Protein AF-A0A562EPV0-F1 (afdb_monomer)

Radius of gyration: 15.02 Å; Cα contacts (8 Å, |Δi|>4): 110; chains: 1; bounding box: 38×38×34 Å

Sequence (66 aa):
MAEDRVNRFEVEDTLVMGDRANIRWRFHFGGGGSLRGVTLVHVRDGRIVEALAYAKTGGQAAPLPD

Secondary structure (DSSP, 8-state):
--S-TT-EEEEEEEEEETTEEEEEEEEEEGGGEEEEEEEEEEEETTEEEEEEEEE--TT-PPPPP-

Mean predicted aligned error: 6.71 Å

Structure (mmCIF, N/CA/C/O backbone):
data_AF-A0A562EPV0-F1
#
_entry.id   AF-A0A562EPV0-F1
#
loop_
_atom_site.group_PDB
_atom_site.id
_atom_site.type_symbol
_atom_site.label_atom_id
_atom_site.label_alt_id
_atom_site.label_comp_id
_atom_site.label_asym_id
_atom_site.label_entity_id
_atom_site.label_seq_id
_atom_site.pdbx_PDB_ins_code
_atom_site.Cartn_x
_atom_site.Cartn_y
_atom_site.Cartn_z
_atom_site.occupancy
_atom_site.B_iso_or_equiv
_atom_site.auth_seq_id
_atom_site.auth_comp_id
_atom_site.auth_asym_id
_atom_site.auth_atom_id
_atom_site.pdbx_PDB_model_num
ATOM 1 N N . MET A 1 1 ? 5.588 18.414 -10.869 1.00 52.25 1 MET A N 1
ATOM 2 C CA . MET A 1 1 ? 5.105 17.200 -10.169 1.00 52.25 1 MET A CA 1
ATOM 3 C C . MET A 1 1 ? 3.598 16.985 -10.327 1.00 52.25 1 MET A C 1
ATOM 5 O O . MET A 1 1 ? 3.231 15.856 -10.597 1.00 52.25 1 MET A O 1
ATOM 9 N N . ALA A 1 2 ? 2.736 18.009 -10.214 1.00 53.41 2 ALA A N 1
ATOM 10 C CA . ALA A 1 2 ? 1.274 17.838 -10.327 1.00 53.41 2 ALA A CA 1
ATOM 11 C C . ALA A 1 2 ? 0.710 17.763 -11.768 1.00 53.41 2 ALA A C 1
ATOM 13 O O . ALA A 1 2 ? -0.348 17.181 -11.970 1.00 53.41 2 ALA A O 1
ATOM 14 N N . GLU A 1 3 ? 1.400 18.318 -12.771 1.00 58.69 3 GLU A N 1
ATOM 15 C CA . GLU A 1 3 ? 0.928 18.325 -14.175 1.00 58.69 3 GLU A CA 1
ATOM 16 C C . GLU A 1 3 ? 1.435 17.134 -15.006 1.00 58.69 3 GLU A C 1
ATOM 18 O O . GLU A 1 3 ? 0.960 16.886 -16.114 1.00 58.69 3 GLU A O 1
ATOM 23 N N . ASP A 1 4 ? 2.390 16.374 -14.467 1.00 59.91 4 ASP A N 1
ATOM 24 C CA . ASP A 1 4 ? 3.019 15.260 -15.165 1.00 59.91 4 ASP A CA 1
ATOM 25 C C . ASP A 1 4 ? 2.165 13.992 -15.025 1.00 59.91 4 ASP A C 1
ATOM 27 O O . ASP A 1 4 ? 2.234 13.275 -14.024 1.00 59.91 4 ASP A O 1
ATOM 31 N N . ARG A 1 5 ? 1.334 13.724 -16.042 1.00 66.12 5 ARG A N 1
ATOM 32 C CA . ARG A 1 5 ? 0.431 12.558 -16.108 1.00 66.12 5 ARG A CA 1
ATOM 33 C C . ARG A 1 5 ? 1.156 11.212 -16.206 1.00 66.12 5 ARG A C 1
ATOM 35 O O . ARG A 1 5 ? 0.491 10.178 -16.233 1.00 66.12 5 ARG A O 1
ATOM 42 N N . VAL A 1 6 ? 2.487 11.206 -16.284 1.00 76.94 6 VAL A N 1
ATOM 43 C CA . VAL A 1 6 ? 3.277 9.974 -16.392 1.00 76.94 6 VAL A CA 1
ATOM 44 C C . VAL A 1 6 ? 3.507 9.323 -15.023 1.00 76.94 6 VAL A C 1
ATOM 46 O O . VAL A 1 6 ? 3.657 8.105 -14.942 1.00 76.94 6 VAL A O 1
ATOM 49 N N . ASN A 1 7 ? 3.474 10.102 -13.937 1.00 87.94 7 ASN A N 1
ATOM 50 C CA . ASN A 1 7 ? 3.699 9.581 -12.591 1.00 87.94 7 ASN A CA 1
ATOM 51 C C . ASN A 1 7 ? 2.437 8.903 -12.051 1.00 87.94 7 ASN A C 1
ATOM 53 O O . ASN A 1 7 ? 1.430 9.562 -11.789 1.00 87.94 7 ASN A O 1
ATOM 57 N N . ARG A 1 8 ? 2.485 7.583 -11.851 1.00 90.56 8 ARG A N 1
ATOM 58 C CA . ARG A 1 8 ? 1.325 6.812 -11.380 1.00 90.56 8 ARG A CA 1
ATOM 59 C C . ARG A 1 8 ? 1.727 5.686 -10.440 1.00 90.56 8 ARG A C 1
ATOM 61 O O . ARG A 1 8 ? 2.665 4.940 -10.709 1.00 90.56 8 ARG A O 1
ATOM 68 N N . PHE A 1 9 ? 0.939 5.516 -9.382 1.00 93.62 9 PHE A N 1
ATOM 69 C CA . PHE A 1 9 ? 0.967 4.319 -8.549 1.00 93.62 9 PHE A CA 1
ATOM 70 C C . PHE A 1 9 ? 0.017 3.251 -9.090 1.00 93.62 9 PHE A C 1
ATOM 72 O O . PHE A 1 9 ? -1.108 3.529 -9.504 1.00 93.62 9 PHE A O 1
ATOM 79 N N . GLU A 1 10 ? 0.474 2.014 -9.038 1.00 95.62 10 GLU A N 1
ATOM 80 C CA . GLU A 1 10 ? -0.300 0.811 -9.279 1.00 95.62 10 GLU A CA 1
ATOM 81 C C . GLU A 1 10 ? -0.250 -0.041 -8.014 1.00 95.62 10 GLU A C 1
ATOM 83 O O . GLU A 1 10 ? 0.835 -0.360 -7.522 1.00 95.62 10 GLU A O 1
ATOM 88 N N . VAL A 1 11 ? -1.416 -0.375 -7.461 1.00 97.69 11 VAL A N 1
ATOM 89 C CA . VAL A 1 11 ? -1.504 -1.288 -6.318 1.00 97.69 11 VAL A CA 1
ATOM 90 C C . VAL A 1 11 ? -1.258 -2.700 -6.830 1.00 97.69 11 VAL A C 1
ATOM 92 O O . VAL A 1 11 ? -1.972 -3.171 -7.709 1.00 97.69 11 VAL A O 1
ATOM 95 N N . GLU A 1 12 ? -0.241 -3.360 -6.286 1.00 97.94 12 GLU A N 1
ATOM 96 C CA . GLU A 1 12 ? 0.073 -4.752 -6.614 1.00 97.94 12 GLU A CA 1
ATOM 97 C C . GLU A 1 12 ? -0.638 -5.721 -5.660 1.00 97.94 12 GLU A C 1
ATOM 99 O O . GLU A 1 12 ? -0.960 -6.835 -6.060 1.00 97.94 12 GLU A O 1
ATOM 104 N N . ASP A 1 13 ? -0.846 -5.325 -4.398 1.00 98.25 13 ASP A N 1
ATOM 105 C CA . ASP A 1 13 ? -1.459 -6.169 -3.368 1.00 98.25 13 ASP A CA 1
ATOM 106 C C . ASP A 1 13 ? -1.886 -5.348 -2.148 1.00 98.25 13 ASP A C 1
ATOM 108 O O . ASP A 1 13 ? -1.318 -4.289 -1.865 1.00 98.25 13 ASP A O 1
ATOM 112 N N . THR A 1 14 ? -2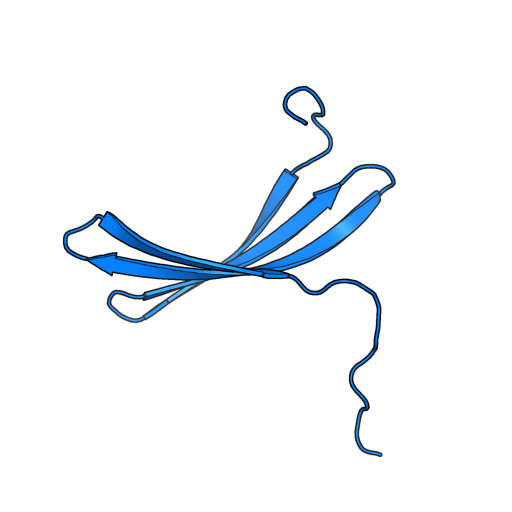.857 -5.851 -1.394 1.00 98.06 14 THR A N 1
ATOM 113 C CA . THR A 1 14 ? -3.280 -5.278 -0.113 1.00 98.06 14 THR A CA 1
ATOM 114 C C . THR A 1 14 ? -3.594 -6.401 0.858 1.00 98.06 14 THR A C 1
ATOM 116 O O . THR A 1 14 ? -4.564 -7.133 0.684 1.00 98.06 14 THR A O 1
ATOM 119 N N . LEU A 1 15 ? -2.783 -6.506 1.907 1.00 98.44 15 LEU A N 1
ATOM 120 C CA . LEU A 1 15 ? -2.961 -7.486 2.968 1.00 98.44 15 LEU A CA 1
ATOM 121 C C . LEU A 1 15 ? -3.368 -6.777 4.259 1.00 98.44 15 LEU A C 1
ATOM 123 O O . LEU A 1 15 ? -2.693 -5.842 4.687 1.00 98.44 15 LEU A O 1
ATOM 127 N N . VAL A 1 16 ? -4.454 -7.227 4.882 1.00 98.12 16 VAL A N 1
ATOM 128 C CA . VAL A 1 16 ? -4.978 -6.667 6.135 1.00 98.12 16 VAL A CA 1
ATOM 129 C C . VAL A 1 16 ? -4.771 -7.667 7.269 1.00 98.12 16 VAL A C 1
ATOM 131 O O . VAL A 1 16 ? -5.109 -8.842 7.134 1.00 98.12 16 VAL A O 1
ATOM 134 N N . MET A 1 17 ? -4.240 -7.192 8.398 1.00 97.38 17 MET A N 1
ATOM 135 C CA . MET A 1 17 ? -4.019 -7.971 9.616 1.00 97.38 17 MET A CA 1
ATOM 136 C C . MET A 1 17 ? -4.520 -7.172 10.819 1.00 97.38 17 MET A C 1
ATOM 138 O O . MET A 1 17 ? -3.790 -6.365 11.398 1.00 97.38 17 MET A O 1
ATOM 142 N N . GLY A 1 18 ? -5.781 -7.397 11.191 1.00 97.38 18 GLY A N 1
ATOM 143 C CA . GLY A 1 18 ? -6.429 -6.659 12.272 1.00 97.38 18 GLY A CA 1
ATOM 144 C C . GLY A 1 18 ? -6.513 -5.169 11.951 1.00 97.38 18 GLY A C 1
ATOM 145 O O . GLY A 1 18 ? -7.141 -4.776 10.971 1.00 97.38 18 GLY A O 1
ATOM 146 N N . ASP A 1 19 ? -5.867 -4.350 12.775 1.00 98.31 19 ASP A N 1
ATOM 147 C CA . ASP A 1 19 ? -5.838 -2.896 12.641 1.00 98.31 19 ASP A CA 1
ATOM 148 C C . ASP A 1 19 ? -4.669 -2.388 11.771 1.00 98.31 19 ASP A C 1
ATOM 150 O O . ASP A 1 19 ? -4.495 -1.184 11.590 1.00 98.31 19 ASP A O 1
ATOM 154 N N . ARG A 1 20 ? -3.882 -3.297 11.181 1.00 98.50 20 ARG A N 1
ATOM 155 C CA . ARG A 1 20 ? -2.761 -2.985 10.286 1.00 98.50 20 ARG A CA 1
ATOM 156 C C . ARG A 1 20 ? -3.029 -3.426 8.852 1.00 98.50 20 ARG A C 1
ATOM 158 O O . ARG A 1 20 ? -3.693 -4.434 8.617 1.00 98.50 20 ARG A O 1
ATOM 165 N N . ALA A 1 21 ? -2.446 -2.721 7.887 1.00 98.38 21 ALA A N 1
ATOM 166 C CA . ALA A 1 21 ? -2.458 -3.116 6.481 1.00 98.38 21 ALA A CA 1
ATOM 167 C C . ALA A 1 21 ? -1.088 -2.929 5.820 1.00 98.38 21 ALA A C 1
ATOM 169 O O . ALA A 1 21 ? -0.393 -1.947 6.070 1.00 98.38 21 ALA A O 1
ATOM 170 N N . ASN A 1 22 ? -0.732 -3.858 4.937 1.00 98.50 22 ASN A N 1
ATOM 171 C CA . ASN A 1 22 ? 0.442 -3.789 4.077 1.00 98.50 22 ASN A CA 1
ATOM 172 C C . ASN A 1 22 ? -0.029 -3.608 2.631 1.00 98.50 22 ASN A C 1
ATOM 174 O O . ASN A 1 22 ? -0.671 -4.498 2.073 1.00 98.50 22 ASN A O 1
ATOM 178 N N . ILE A 1 23 ? 0.305 -2.477 2.014 1.00 98.56 23 ILE A N 1
ATOM 179 C CA . ILE A 1 23 ? -0.067 -2.167 0.628 1.00 98.56 23 ILE A CA 1
ATOM 180 C C . ILE A 1 23 ? 1.194 -2.225 -0.223 1.00 98.56 23 ILE A C 1
ATOM 1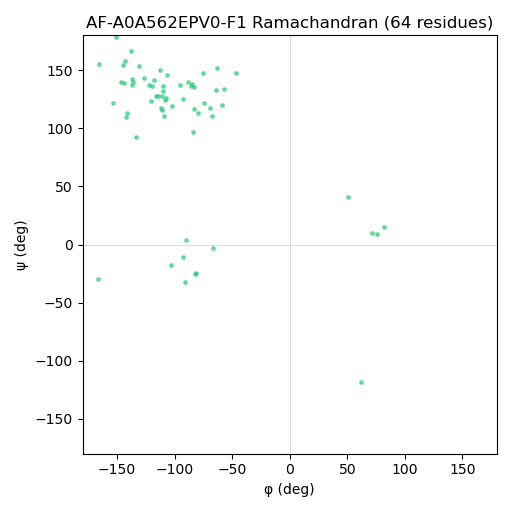82 O O . ILE A 1 23 ? 2.062 -1.362 -0.090 1.00 98.56 23 ILE A O 1
ATOM 186 N N . ARG A 1 24 ? 1.310 -3.232 -1.094 1.00 98.25 24 ARG A N 1
ATO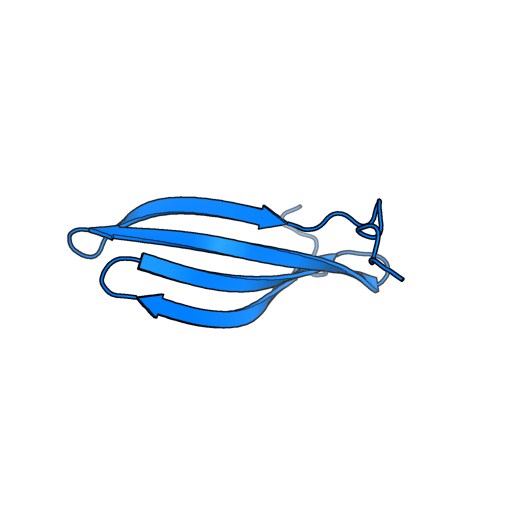M 187 C CA . ARG A 1 24 ? 2.405 -3.305 -2.072 1.00 98.25 24 ARG A CA 1
ATOM 188 C C . ARG A 1 24 ? 2.024 -2.506 -3.304 1.00 98.25 24 ARG A C 1
ATOM 190 O O . ARG A 1 24 ? 0.903 -2.614 -3.798 1.00 98.25 24 ARG A O 1
ATOM 197 N N . TRP A 1 25 ? 2.963 -1.725 -3.815 1.00 97.94 25 TRP A N 1
ATOM 198 C CA . TRP A 1 25 ? 2.717 -0.848 -4.947 1.00 97.94 25 TRP A CA 1
ATOM 199 C C . TRP A 1 25 ? 3.921 -0.765 -5.879 1.00 97.94 25 TRP A C 1
ATOM 201 O O . TRP A 1 25 ? 5.075 -0.988 -5.498 1.00 97.94 25 TRP A O 1
ATOM 211 N N . ARG A 1 26 ? 3.635 -0.384 -7.119 1.00 95.69 26 ARG A N 1
ATOM 212 C CA . ARG A 1 26 ? 4.613 0.015 -8.122 1.00 95.69 26 ARG A CA 1
ATOM 213 C C . ARG A 1 26 ? 4.381 1.471 -8.491 1.00 95.69 26 ARG A C 1
ATOM 215 O O . ARG A 1 26 ? 3.266 1.852 -8.830 1.00 95.69 26 ARG A O 1
ATOM 222 N N . PHE A 1 27 ? 5.433 2.274 -8.430 1.00 93.75 27 PHE A N 1
ATOM 223 C CA . PHE A 1 27 ? 5.423 3.653 -8.896 1.00 93.75 27 PHE A CA 1
ATOM 224 C C . PHE A 1 27 ? 6.109 3.723 -10.254 1.00 93.75 27 PHE A C 1
ATOM 226 O O . PHE A 1 27 ? 7.279 3.356 -10.376 1.00 93.75 27 PHE A O 1
ATOM 233 N N . HIS A 1 28 ? 5.367 4.165 -11.263 1.00 91.25 28 HIS A N 1
ATOM 234 C CA . HIS A 1 28 ? 5.854 4.426 -12.613 1.00 91.25 28 HIS A CA 1
ATOM 235 C C . HIS A 1 28 ? 6.190 5.910 -12.739 1.00 91.25 28 HIS A C 1
ATOM 237 O O . HIS A 1 28 ? 5.423 6.746 -12.261 1.00 91.25 28 HIS A O 1
ATOM 243 N N . PHE A 1 29 ? 7.316 6.223 -13.374 1.00 87.62 29 PHE A N 1
ATOM 244 C CA . PHE A 1 29 ? 7.779 7.589 -13.614 1.00 87.62 29 PHE A CA 1
ATOM 245 C C . PHE A 1 29 ? 8.340 7.733 -15.035 1.00 87.62 29 PHE A C 1
ATOM 247 O O . PHE A 1 29 ? 8.560 6.745 -15.741 1.00 87.62 29 PHE A O 1
ATOM 254 N N . GLY A 1 30 ? 8.533 8.980 -15.477 1.00 78.69 30 GLY A N 1
ATOM 255 C CA . GLY A 1 30 ? 9.011 9.314 -16.823 1.00 78.69 30 GLY A CA 1
ATOM 256 C C . GLY A 1 30 ? 10.228 8.499 -17.285 1.00 78.69 30 GLY A C 1
ATOM 257 O O . GLY A 1 30 ? 11.077 8.107 -16.489 1.00 78.69 30 GLY A O 1
ATOM 258 N N . GLY A 1 31 ? 10.307 8.230 -18.593 1.00 80.69 31 GLY A N 1
ATOM 259 C CA . GLY A 1 31 ? 11.387 7.427 -19.187 1.00 80.69 31 GLY A CA 1
ATOM 260 C C . GLY A 1 31 ? 11.200 5.907 -19.082 1.00 80.69 31 GLY A C 1
ATOM 261 O O . GLY A 1 31 ? 12.158 5.169 -19.287 1.00 80.69 31 GLY A O 1
ATOM 262 N N . GLY A 1 32 ? 9.990 5.426 -18.760 1.00 81.69 32 GLY A N 1
ATOM 263 C CA . GLY A 1 32 ? 9.679 3.990 -18.661 1.00 81.69 32 GLY A CA 1
ATOM 264 C C . GLY A 1 32 ? 10.213 3.319 -17.391 1.00 81.69 32 GLY A C 1
ATOM 265 O O . GLY A 1 32 ? 10.171 2.095 -17.266 1.00 81.69 32 GLY A O 1
ATOM 266 N N . GLY A 1 33 ? 10.718 4.115 -16.448 1.00 88.31 33 GLY A N 1
ATOM 267 C CA . GLY A 1 33 ? 11.203 3.636 -15.166 1.00 88.31 33 GLY A CA 1
ATOM 268 C C . GLY A 1 33 ? 10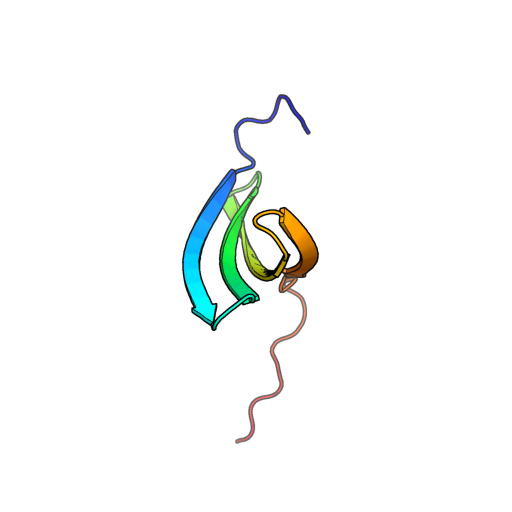.060 3.271 -14.224 1.00 88.31 33 GLY A C 1
ATOM 269 O O . GLY A 1 33 ? 8.988 3.879 -14.226 1.00 88.31 33 GLY A O 1
ATOM 270 N N . SER A 1 34 ? 10.302 2.274 -13.376 1.00 91.19 34 SER A N 1
ATOM 271 C CA . SER A 1 34 ? 9.436 2.016 -12.232 1.00 91.19 34 SER A CA 1
ATOM 272 C C . SER A 1 34 ? 10.239 1.526 -11.039 1.00 91.19 34 SER A C 1
ATOM 274 O O . SER A 1 34 ? 11.313 0.941 -11.184 1.00 91.19 34 SER A O 1
ATOM 276 N N . LEU A 1 35 ? 9.698 1.758 -9.851 1.00 92.75 35 LEU A N 1
ATOM 277 C CA . LEU A 1 35 ? 10.218 1.221 -8.602 1.00 92.75 35 LEU A CA 1
ATOM 278 C C . LEU A 1 35 ? 9.081 0.595 -7.799 1.00 92.75 35 LEU A C 1
ATOM 280 O O . LEU A 1 35 ? 7.913 0.956 -7.952 1.00 92.75 35 LEU A O 1
ATOM 284 N N . ARG A 1 36 ? 9.428 -0.375 -6.957 1.00 94.94 36 ARG A N 1
ATOM 285 C CA . ARG A 1 36 ? 8.476 -1.073 -6.088 1.00 94.94 36 ARG A CA 1
ATOM 286 C C . ARG A 1 36 ? 8.647 -0.632 -4.650 1.00 94.94 36 ARG A C 1
ATOM 288 O O . ARG A 1 36 ? 9.772 -0.417 -4.197 1.00 94.94 36 ARG A O 1
ATOM 295 N N . GLY A 1 37 ? 7.538 -0.592 -3.932 1.00 96.38 37 GLY A N 1
ATOM 296 C CA . GLY A 1 37 ? 7.523 -0.296 -2.515 1.00 96.38 37 GLY A CA 1
ATOM 297 C C . GLY A 1 37 ? 6.370 -0.955 -1.778 1.00 96.38 37 GLY A C 1
ATOM 298 O O . GLY A 1 37 ? 5.554 -1.682 -2.350 1.00 96.38 37 GLY A O 1
ATOM 299 N N . VAL A 1 38 ? 6.349 -0.715 -0.475 1.00 98.19 38 VAL A N 1
ATOM 300 C CA . VAL A 1 38 ? 5.295 -1.128 0.443 1.00 98.19 38 VAL A CA 1
ATOM 301 C C . VAL A 1 38 ? 4.967 0.032 1.373 1.00 98.19 38 VAL A C 1
ATOM 303 O O . VAL A 1 38 ? 5.866 0.733 1.838 1.00 98.19 38 VAL A O 1
ATOM 306 N N . THR A 1 39 ? 3.685 0.224 1.652 1.00 98.50 39 THR A N 1
ATOM 307 C CA . THR A 1 39 ? 3.218 1.098 2.728 1.00 98.50 39 THR A CA 1
ATOM 308 C C . THR A 1 39 ? 2.663 0.237 3.853 1.00 98.50 39 THR A C 1
ATOM 310 O O . THR A 1 39 ? 1.777 -0.585 3.616 1.00 98.50 39 THR A O 1
ATOM 313 N N . LEU A 1 40 ? 3.186 0.423 5.063 1.00 98.50 40 LEU A N 1
ATOM 314 C CA . LEU A 1 40 ? 2.643 -0.139 6.295 1.00 98.50 40 LEU A CA 1
ATOM 315 C C . LEU A 1 40 ? 1.693 0.892 6.897 1.00 98.50 40 LEU A C 1
ATOM 317 O O . LEU A 1 40 ? 2.083 2.040 7.107 1.00 98.50 40 LEU A O 1
ATOM 321 N N . VAL A 1 41 ? 0.455 0.495 7.147 1.00 98.69 41 VAL A N 1
ATOM 322 C CA . VAL A 1 41 ? -0.603 1.360 7.668 1.00 98.69 41 VAL A CA 1
ATOM 323 C C . VAL A 1 41 ?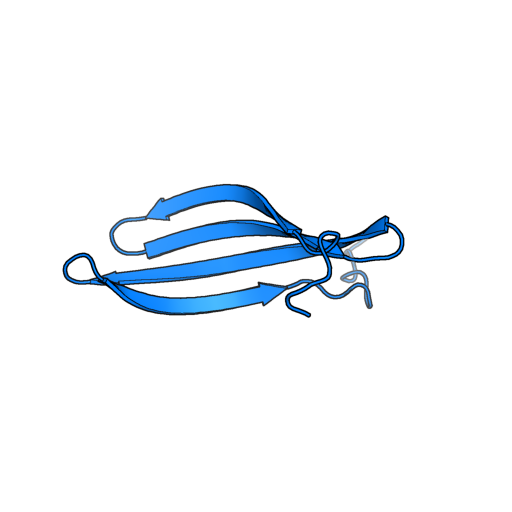 -1.075 0.809 9.005 1.00 98.69 41 VAL A C 1
ATOM 325 O O . VAL A 1 41 ? -1.302 -0.393 9.125 1.00 98.69 41 VAL A O 1
ATOM 328 N N . HIS A 1 42 ? -1.271 1.684 9.990 1.00 98.69 42 HIS A N 1
ATOM 329 C CA . HIS A 1 42 ? -1.993 1.382 11.229 1.00 98.69 42 HIS A CA 1
ATOM 330 C C . HIS A 1 42 ? -3.264 2.227 11.274 1.00 98.69 42 HIS A C 1
ATOM 332 O O . HIS A 1 42 ? -3.205 3.446 11.110 1.00 98.69 42 HIS A O 1
ATOM 338 N N . VAL A 1 43 ? -4.410 1.591 11.490 1.00 98.44 43 VAL A N 1
ATOM 339 C CA . VAL A 1 43 ? -5.721 2.225 11.629 1.00 98.44 43 VAL A CA 1
ATOM 340 C C .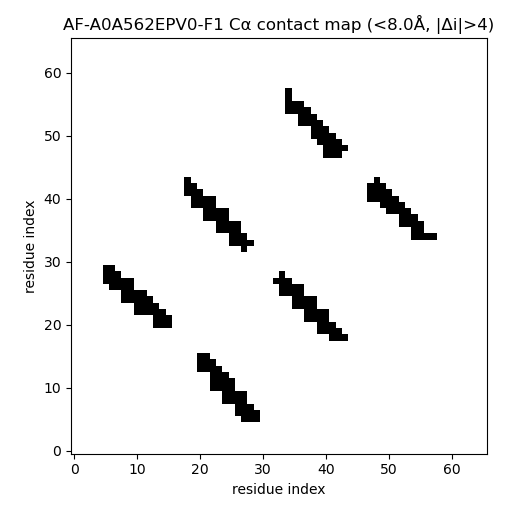 VAL A 1 43 ? -6.193 2.112 13.076 1.00 98.44 43 VAL A C 1
ATOM 342 O O . VAL A 1 43 ? -6.107 1.050 13.673 1.00 98.44 43 VAL A O 1
ATOM 345 N N . ARG A 1 44 ? -6.737 3.182 13.652 1.00 98.19 44 ARG A N 1
ATOM 346 C CA . ARG A 1 44 ? -7.467 3.153 14.929 1.00 98.19 44 ARG A CA 1
ATOM 347 C C . ARG A 1 44 ? -8.716 4.006 14.807 1.00 98.19 44 ARG A C 1
ATOM 349 O O . ARG A 1 44 ? -8.668 5.073 14.201 1.00 98.19 44 ARG A O 1
ATOM 356 N N . ASP A 1 45 ? -9.835 3.514 15.330 1.00 97.44 45 ASP A N 1
ATOM 357 C CA . ASP A 1 45 ? -11.135 4.199 15.280 1.00 97.44 45 ASP A CA 1
ATOM 358 C C . ASP A 1 45 ? -11.518 4.673 13.864 1.00 97.44 45 ASP A C 1
ATOM 360 O O . ASP A 1 45 ? -11.985 5.792 13.652 1.00 97.44 45 ASP A O 1
ATOM 364 N N . GLY A 1 46 ? -11.248 3.828 12.862 1.00 96.69 46 GLY A N 1
ATOM 365 C CA . GLY A 1 46 ? -11.517 4.124 11.452 1.00 96.69 46 GLY A CA 1
ATOM 366 C C . GLY A 1 46 ? -10.595 5.175 10.817 1.00 96.69 46 GLY A C 1
ATOM 367 O O . GLY A 1 46 ? -10.863 5.613 9.700 1.00 96.69 46 GLY A O 1
ATOM 368 N N . ARG A 1 47 ? -9.515 5.591 11.492 1.00 98.19 47 ARG A N 1
ATOM 369 C CA . ARG A 1 47 ? -8.544 6.582 10.998 1.00 98.19 47 ARG A CA 1
ATOM 370 C C . ARG A 1 47 ? -7.154 5.985 10.866 1.00 98.19 47 ARG A C 1
ATOM 372 O O . ARG A 1 47 ? -6.723 5.238 11.735 1.00 98.19 47 ARG A O 1
ATOM 379 N N . ILE A 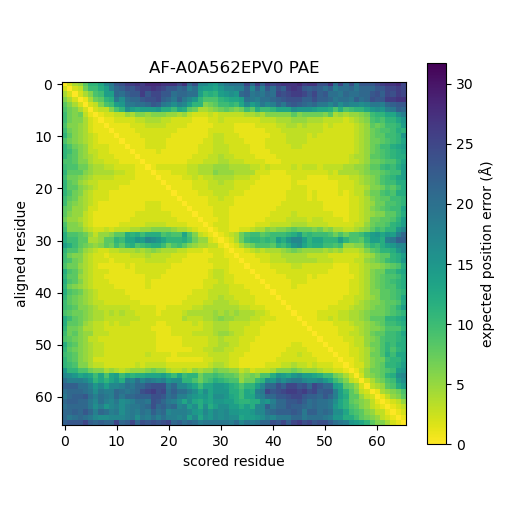1 48 ? -6.426 6.363 9.820 1.00 98.19 48 ILE A N 1
ATOM 380 C CA . ILE A 1 48 ? -5.000 6.041 9.700 1.00 98.19 48 ILE A CA 1
ATOM 381 C C . ILE A 1 48 ? -4.235 6.847 10.757 1.00 98.19 48 ILE A C 1
ATOM 383 O O . ILE A 1 48 ? -4.252 8.075 10.722 1.00 98.19 48 ILE A O 1
ATOM 387 N N . VAL A 1 49 ? -3.584 6.157 11.691 1.00 98.56 49 VAL A N 1
ATOM 388 C CA . VAL A 1 49 ? -2.756 6.758 12.751 1.00 98.56 49 VAL A CA 1
ATOM 389 C C . VAL A 1 49 ? -1.257 6.638 12.475 1.00 98.56 49 VAL A C 1
ATOM 391 O O . VAL A 1 49 ? -0.476 7.383 13.056 1.00 98.56 49 VAL A O 1
ATOM 394 N N . GLU A 1 50 ? -0.854 5.744 11.569 1.00 98.50 50 GLU A N 1
ATOM 395 C CA . GLU A 1 50 ? 0.523 5.610 11.085 1.00 98.50 50 GLU A CA 1
ATOM 396 C C . GLU A 1 50 ? 0.520 5.184 9.612 1.00 98.50 50 GLU A C 1
ATOM 398 O O . GLU A 1 50 ? -0.281 4.338 9.206 1.00 98.50 50 GLU A O 1
ATOM 403 N N . ALA A 1 51 ? 1.429 5.759 8.822 1.00 98.12 51 ALA A N 1
ATOM 404 C CA . ALA A 1 51 ? 1.711 5.340 7.454 1.00 98.12 51 ALA A CA 1
ATOM 405 C C . ALA A 1 51 ? 3.219 5.442 7.183 1.00 98.12 51 ALA A C 1
ATOM 407 O O . ALA A 1 51 ? 3.767 6.540 7.088 1.00 98.12 51 ALA A O 1
ATOM 408 N N . LEU A 1 52 ? 3.889 4.297 7.052 1.00 98.38 52 LEU A N 1
ATOM 409 C CA . LEU A 1 52 ? 5.323 4.201 6.769 1.00 98.38 52 LEU A CA 1
ATOM 410 C C . LEU A 1 52 ? 5.522 3.624 5.367 1.00 98.38 52 LEU A C 1
ATOM 412 O O . LEU A 1 52 ? 5.121 2.492 5.103 1.00 98.38 52 LEU A O 1
ATOM 416 N N . ALA A 1 53 ? 6.129 4.394 4.464 1.00 96.88 53 ALA A N 1
ATOM 417 C CA . ALA A 1 53 ? 6.353 3.986 3.079 1.00 96.88 53 ALA A CA 1
ATOM 418 C C . ALA A 1 53 ? 7.831 3.671 2.826 1.00 96.88 53 ALA A C 1
ATOM 420 O O . ALA A 1 53 ? 8.704 4.507 3.052 1.00 96.88 53 ALA A O 1
ATOM 421 N N . TYR A 1 54 ? 8.096 2.476 2.302 1.00 96.25 54 TYR A N 1
ATOM 422 C CA . TYR A 1 54 ? 9.430 2.003 1.948 1.00 96.25 54 TYR A CA 1
ATOM 423 C C . TYR A 1 54 ? 9.474 1.637 0.473 1.00 96.25 54 TYR A C 1
ATOM 425 O O . TYR A 1 54 ? 8.571 0.982 -0.043 1.00 96.25 54 TYR A O 1
ATOM 433 N N . ALA A 1 55 ? 10.549 2.017 -0.201 1.00 94.00 55 ALA A N 1
ATOM 434 C CA . ALA A 1 55 ? 10.766 1.748 -1.612 1.00 94.00 55 ALA A CA 1
ATOM 435 C C . ALA A 1 55 ? 12.119 1.071 -1.817 1.00 94.00 55 ALA A C 1
ATOM 437 O O . ALA A 1 55 ? 13.098 1.429 -1.164 1.00 94.00 55 ALA A O 1
ATOM 438 N N . LYS A 1 56 ? 12.198 0.133 -2.763 1.00 86.88 56 LYS A N 1
ATOM 439 C CA . LYS A 1 56 ? 13.492 -0.345 -3.254 1.00 86.88 56 LYS A CA 1
ATOM 440 C C . LYS A 1 56 ? 14.000 0.620 -4.314 1.00 86.88 56 LYS A C 1
ATOM 442 O O . LYS A 1 56 ? 13.390 0.747 -5.374 1.00 86.88 56 LYS A O 1
ATOM 447 N N . THR A 1 57 ? 15.128 1.263 -4.046 1.00 76.81 57 THR A N 1
ATOM 448 C CA . THR A 1 57 ? 15.891 1.979 -5.067 1.00 76.81 57 THR A CA 1
ATOM 449 C C . THR A 1 57 ? 16.782 0.976 -5.802 1.00 76.81 57 THR A C 1
ATOM 451 O O . THR A 1 57 ? 17.365 0.074 -5.198 1.00 76.81 57 THR A O 1
ATOM 454 N N . GLY A 1 58 ? 16.837 1.066 -7.133 1.00 67.06 58 GLY A N 1
ATOM 455 C CA . GLY A 1 58 ? 17.772 0.261 -7.917 1.00 67.06 58 GLY A CA 1
ATOM 456 C C . GLY A 1 58 ? 19.189 0.727 -7.603 1.00 67.06 58 GLY A C 1
ATOM 457 O O . GLY A 1 58 ? 19.536 1.854 -7.935 1.00 67.06 58 GLY A O 1
ATOM 458 N N . GLY A 1 59 ? 19.979 -0.093 -6.913 1.00 65.00 59 GLY A N 1
ATOM 459 C CA . GLY A 1 59 ? 21.327 0.317 -6.509 1.00 65.00 59 GLY A CA 1
ATOM 460 C C . GLY A 1 59 ? 22.230 -0.801 -6.008 1.00 65.00 59 GLY A C 1
ATOM 461 O O . GLY A 1 59 ? 23.430 -0.736 -6.229 1.00 65.00 59 GLY A O 1
ATOM 462 N N . GLN A 1 60 ? 21.687 -1.859 -5.403 1.00 60.44 60 GLN A N 1
ATOM 463 C CA . GLN A 1 60 ? 22.498 -2.996 -4.969 1.00 60.44 60 GLN A CA 1
ATOM 464 C C . GLN A 1 60 ? 21.637 -4.259 -4.930 1.00 60.44 60 GLN A C 1
ATOM 466 O O . GLN A 1 60 ? 20.620 -4.303 -4.235 1.00 60.44 60 GLN A O 1
ATOM 471 N N . ALA A 1 61 ? 22.028 -5.288 -5.684 1.00 64.56 61 ALA A N 1
ATOM 472 C CA . ALA A 1 61 ? 21.481 -6.623 -5.477 1.00 64.56 61 ALA A CA 1
ATOM 473 C C . ALA A 1 61 ? 21.911 -7.097 -4.083 1.00 64.56 61 ALA A C 1
ATOM 475 O O . ALA A 1 61 ? 23.082 -6.951 -3.720 1.00 64.56 61 ALA A O 1
ATOM 476 N N . ALA A 1 62 ? 20.967 -7.630 -3.302 1.00 67.25 62 ALA A N 1
ATOM 477 C CA . ALA A 1 62 ? 21.317 -8.314 -2.066 1.00 67.25 62 ALA A CA 1
ATOM 478 C C . ALA A 1 62 ? 22.297 -9.449 -2.411 1.00 67.25 62 ALA A C 1
ATOM 480 O O . ALA A 1 62 ? 22.040 -10.161 -3.387 1.00 67.25 62 ALA A O 1
ATOM 481 N N . PRO A 1 63 ? 23.406 -9.612 -1.670 1.00 74.69 63 PRO A N 1
ATOM 482 C CA . PRO A 1 63 ? 24.263 -10.772 -1.850 1.00 74.69 63 PRO A CA 1
ATOM 483 C C . PRO A 1 63 ? 23.414 -12.020 -1.603 1.00 74.69 63 PRO A C 1
ATOM 485 O O . PRO A 1 63 ? 22.801 -12.163 -0.544 1.00 74.69 63 PRO A O 1
ATOM 488 N N . LEU A 1 64 ? 23.316 -12.874 -2.617 1.00 74.38 64 LEU A N 1
ATOM 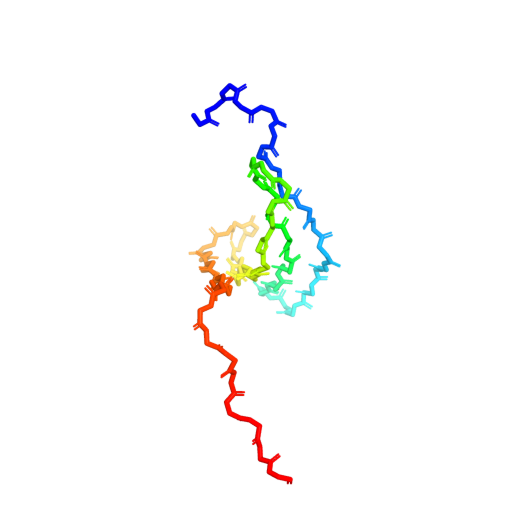489 C CA . LEU A 1 64 ? 22.723 -14.193 -2.467 1.00 74.38 64 LEU A CA 1
ATOM 490 C C . LEU A 1 64 ? 23.820 -15.134 -1.949 1.00 74.38 64 LEU A C 1
ATOM 492 O O . LEU A 1 64 ? 24.961 -15.001 -2.396 1.00 74.38 64 LEU A O 1
AT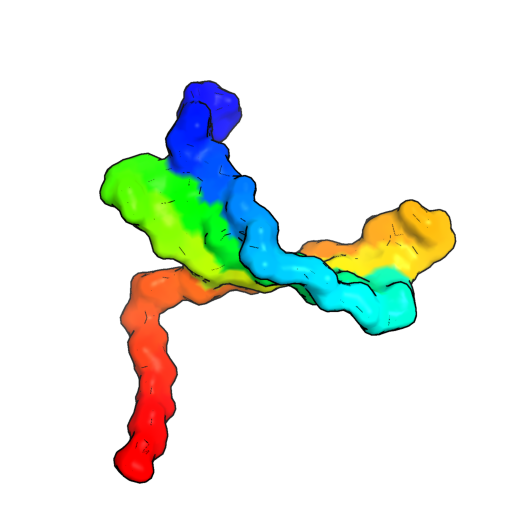OM 496 N N . PRO A 1 65 ? 23.515 -16.028 -0.995 1.00 76.75 65 PRO A N 1
ATOM 497 C CA . PRO A 1 65 ? 24.413 -17.134 -0.680 1.00 76.75 65 PRO A CA 1
ATOM 498 C C . PRO A 1 65 ? 24.564 -18.053 -1.905 1.00 76.75 65 PRO A C 1
ATOM 500 O O . PRO A 1 65 ? 23.645 -18.113 -2.728 1.00 76.75 65 PRO A O 1
ATOM 503 N N . ASP A 1 66 ? 25.716 -18.725 -2.006 1.00 77.31 66 ASP A N 1
ATOM 504 C CA . ASP A 1 66 ? 26.004 -19.740 -3.036 1.00 77.31 66 ASP A CA 1
ATOM 505 C C . ASP A 1 66 ? 24.990 -20.900 -3.027 1.00 77.31 66 ASP A C 1
ATOM 507 O O . ASP A 1 66 ? 24.546 -21.304 -1.922 1.00 77.31 66 ASP A O 1
#

pLDDT: mean 88.35, std 13.47, range [52.25, 98.69]

Solvent-accessible surface area (backbone atoms only — not comparable to full-atom values): 4122 Å² total; per-residue (Å²): 122,92,82,53,86,60,60,44,79,43,81,76,45,76,50,77,59,89,54,32,34,43,36,33,32,35,42,34,36,78,92,84,43,70,42,46,35,39,35,44,34,34,45,54,96,93,36,79,78,43,78,50,78,47,68,56,72,95,83,72,82,77,85,72,83,135

Foldseek 3Di:
DVVPPQWDKDFPDWDDDPQKIKTKIWTGDPPRDIWIKIWIFGHDPNHTPDIDIDIDDPDDDDDDDD

Nearest PDB structures (foldseek):
  3fh1-assembly1_A-2  TM=8.984E-01  e=3.259E-04  Mesorhizobium loti
  3ecf-assembly2_C  TM=8.491E-01  e=5.879E-02  Trichormus variabilis ATCC 29413
  5evh-assembly1_A-2  TM=7.893E-01  e=8.220E-02  Kribbella flavida DSM 17836
  3blz-assembly1_D  TM=6.955E-01  e=8.220E-02  Shewanella baltica OS155
  5tgn-assembly1_D  TM=7.733E-01  e=9.602E-01  Sphaerobacter thermophilus DSM 20745